Protein AF-A0A3E5AIV7-F1 (afdb_monomer_lite)

Secondary structure (DSSP, 8-state):
-HHHHHHHHIIIIIS--HHHHHHHHHHHHHHHHHHHH-GGGSPPPSSHHHHHTT-EEEEETTEEEEE-

pLDDT: mean 82.53, std 8.43, range [59.19, 93.12]

Foldseek 3Di:
DVVLVVVLCCCCPVVVHNVVSVLLVVLVVVVVVVCVVPVPPFDQDPPPVSVVVVWTWDDRPPDIDIDD

InterPro domains:
  IPR007712 Toxin-antitoxin system, RelE/ParE toxin family [PF05016] (2-68)
  IPR035093 Toxin-antitoxin system, RelE/ParE toxin domain superfamily [G3DSA:3.30.2310.20] (1-68)

Sequence (68 aa):
EHDIMRAADYIEFTLKNPNAADNLLDAATEQIGSLADLPQKFHLVDDPVLASWGIRFVIINNYLAFYT

Organism: NCBI:txid39491

Radius of gyration: 13.52 Å; chains: 1; bounding box: 35×19×29 Å

Structure (mmCIF, N/CA/C/O backbone):
data_AF-A0A3E5AIV7-F1
#
_entry.id   AF-A0A3E5AIV7-F1
#
loop_
_atom_site.group_PDB
_atom_site.id
_atom_site.type_symbol
_atom_site.label_atom_id
_atom_site.label_alt_id
_atom_site.label_comp_id
_atom_site.labe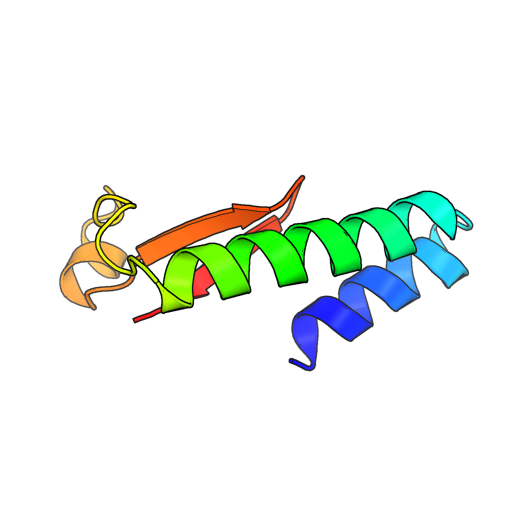l_asym_id
_atom_site.label_entity_id
_atom_site.label_seq_id
_atom_site.pdbx_PDB_ins_code
_atom_site.Cartn_x
_atom_site.Cartn_y
_atom_site.Cartn_z
_atom_site.occupancy
_atom_site.B_iso_or_equiv
_atom_site.auth_seq_id
_atom_site.auth_comp_id
_atom_site.auth_asym_id
_atom_site.auth_atom_id
_atom_site.pdbx_PDB_model_num
ATOM 1 N N . GLU A 1 1 ? 4.140 -4.064 6.153 1.00 59.19 1 GLU A N 1
ATOM 2 C CA . GLU A 1 1 ? 5.361 -3.425 5.603 1.00 59.19 1 GLU A CA 1
ATOM 3 C C . GLU A 1 1 ? 5.916 -4.121 4.355 1.00 59.19 1 GLU A C 1
ATOM 5 O O . GLU A 1 1 ? 6.329 -3.434 3.434 1.00 59.19 1 GLU A O 1
ATOM 10 N N . HIS A 1 2 ? 5.894 -5.457 4.250 1.00 77.94 2 HIS A N 1
ATOM 11 C CA . HIS A 1 2 ? 6.460 -6.151 3.078 1.00 77.94 2 HIS A CA 1
ATOM 12 C C . HIS A 1 2 ? 5.783 -5.853 1.728 1.00 77.94 2 HIS A C 1
ATOM 14 O O . HIS A 1 2 ? 6.458 -5.907 0.700 1.00 77.94 2 HIS A O 1
ATOM 20 N N . ASP A 1 3 ? 4.487 -5.535 1.708 1.00 83.56 3 ASP A N 1
ATOM 21 C CA . ASP A 1 3 ? 3.766 -5.318 0.446 1.00 83.56 3 ASP A CA 1
ATOM 22 C C . ASP A 1 3 ? 4.177 -4.019 -0.248 1.00 83.56 3 ASP A C 1
ATOM 24 O O . ASP A 1 3 ? 4.352 -4.002 -1.466 1.00 83.56 3 ASP A O 1
ATOM 28 N N . ILE A 1 4 ? 4.409 -2.949 0.519 1.00 84.44 4 ILE A N 1
ATOM 29 C CA . ILE A 1 4 ? 4.793 -1.664 -0.066 1.00 84.44 4 ILE A CA 1
ATOM 30 C C . ILE A 1 4 ? 6.237 -1.658 -0.561 1.00 84.44 4 ILE A C 1
ATOM 32 O O . ILE A 1 4 ? 6.507 -1.107 -1.624 1.00 84.44 4 ILE A O 1
ATOM 36 N N . MET A 1 5 ? 7.144 -2.349 0.139 1.00 86.62 5 MET A N 1
ATOM 37 C CA . MET A 1 5 ? 8.520 -2.526 -0.333 1.00 86.62 5 MET A CA 1
ATOM 38 C C . MET A 1 5 ? 8.556 -3.302 -1.650 1.00 86.62 5 MET A C 1
ATOM 40 O O . MET A 1 5 ? 9.230 -2.884 -2.581 1.00 86.62 5 MET A O 1
ATOM 44 N N . ARG A 1 6 ? 7.756 -4.372 -1.787 1.00 89.56 6 ARG A N 1
ATOM 45 C CA . ARG A 1 6 ? 7.650 -5.100 -3.063 1.00 89.56 6 ARG A CA 1
ATOM 46 C C . ARG A 1 6 ? 7.101 -4.235 -4.195 1.00 89.56 6 ARG A C 1
ATOM 48 O O . ARG A 1 6 ? 7.556 -4.370 -5.328 1.00 89.56 6 ARG A O 1
ATOM 55 N N . ALA A 1 7 ? 6.121 -3.378 -3.910 1.00 88.38 7 ALA A N 1
ATOM 56 C CA . ALA A 1 7 ? 5.587 -2.445 -4.897 1.00 88.38 7 ALA A CA 1
ATOM 57 C C . ALA A 1 7 ? 6.647 -1.419 -5.329 1.00 88.38 7 ALA A C 1
ATOM 59 O O . ALA A 1 7 ? 6.814 -1.190 -6.527 1.00 88.38 7 ALA A O 1
ATOM 60 N N . ALA A 1 8 ? 7.392 -0.855 -4.375 1.00 88.81 8 ALA A N 1
ATOM 61 C CA . ALA A 1 8 ? 8.489 0.070 -4.644 1.00 88.81 8 ALA A CA 1
ATOM 62 C C . ALA A 1 8 ? 9.604 -0.597 -5.468 1.00 88.81 8 ALA A C 1
ATOM 64 O O . ALA A 1 8 ? 9.938 -0.086 -6.533 1.00 88.81 8 ALA A O 1
ATOM 65 N N . ASP A 1 9 ? 10.073 -1.785 -5.069 1.00 91.69 9 ASP A N 1
ATOM 66 C CA . ASP A 1 9 ? 11.075 -2.566 -5.811 1.00 91.69 9 ASP A CA 1
ATOM 67 C C . ASP A 1 9 ? 10.616 -2.860 -7.246 1.00 91.69 9 ASP A C 1
ATOM 69 O O . ASP A 1 9 ? 11.380 -2.750 -8.206 1.00 91.69 9 ASP A O 1
ATOM 73 N N . TYR A 1 10 ? 9.348 -3.231 -7.431 1.00 91.94 10 TYR A N 1
ATOM 74 C CA . TYR A 1 10 ? 8.812 -3.483 -8.765 1.00 91.94 10 TYR A CA 1
ATOM 75 C C . TYR A 1 10 ? 8.845 -2.217 -9.632 1.00 91.94 10 TYR A C 1
ATOM 77 O O . TYR A 1 10 ? 9.265 -2.262 -10.792 1.00 91.94 10 TYR A O 1
ATOM 85 N N . ILE A 1 11 ? 8.441 -1.075 -9.079 1.00 91.06 11 ILE A N 1
ATOM 86 C CA . ILE A 1 11 ? 8.445 0.205 -9.793 1.00 91.06 11 ILE A CA 1
ATOM 87 C C . ILE A 1 11 ? 9.883 0.652 -10.107 1.00 91.06 11 ILE A C 1
ATOM 89 O O . ILE A 1 11 ? 10.173 1.064 -11.233 1.00 91.06 11 ILE A O 1
ATOM 93 N N . GLU A 1 12 ? 10.797 0.521 -9.150 1.00 92.88 12 GLU A N 1
ATOM 94 C CA . GLU A 1 12 ? 12.194 0.916 -9.302 1.00 92.88 12 GLU A CA 1
ATOM 95 C C . GLU A 1 12 ? 12.934 0.021 -10.300 1.00 92.88 12 GLU A C 1
ATOM 97 O O . GLU A 1 12 ? 13.538 0.524 -11.246 1.00 92.88 12 GLU A O 1
ATOM 102 N N . PHE A 1 13 ? 12.864 -1.301 -10.141 1.00 91.81 13 PHE A N 1
ATOM 103 C CA . PHE A 1 13 ? 13.707 -2.231 -10.895 1.00 91.81 13 PHE A CA 1
ATOM 104 C C . PHE A 1 13 ? 13.040 -2.783 -12.157 1.00 91.81 13 PHE A C 1
ATOM 106 O O . PHE A 1 13 ? 13.723 -3.007 -13.160 1.00 91.81 13 PHE A O 1
ATOM 113 N N .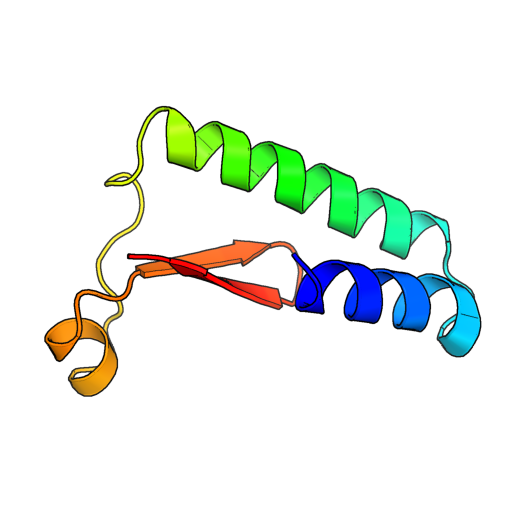 THR A 1 14 ? 11.716 -2.984 -12.149 1.00 92.94 14 THR A N 1
ATOM 114 C CA . THR A 1 14 ? 10.988 -3.518 -13.318 1.00 92.94 14 THR A CA 1
ATOM 115 C C . THR A 1 14 ? 10.502 -2.399 -14.226 1.00 92.94 14 THR A C 1
ATOM 117 O O . THR A 1 14 ? 10.762 -2.425 -15.430 1.00 92.94 14 THR A O 1
ATOM 120 N N . LEU A 1 15 ? 9.828 -1.394 -13.659 1.00 91.88 15 LEU A N 1
ATOM 121 C CA . LEU A 1 15 ? 9.341 -0.242 -14.426 1.00 91.88 15 LEU A CA 1
ATOM 122 C C . LEU A 1 15 ? 10.422 0.825 -14.646 1.00 91.88 15 LEU A C 1
ATOM 124 O O . LEU A 1 15 ? 10.204 1.746 -15.432 1.00 91.88 15 LEU A O 1
ATOM 128 N N . LYS A 1 16 ? 11.592 0.681 -14.003 1.00 92.69 16 LYS A N 1
ATOM 129 C CA . LYS A 1 16 ? 12.746 1.588 -14.126 1.00 92.69 16 LYS A CA 1
ATOM 130 C C . LYS A 1 16 ? 12.400 3.035 -13.790 1.00 92.69 16 LYS A C 1
ATOM 132 O O . LYS A 1 16 ? 12.915 3.962 -14.414 1.00 92.69 16 LYS A O 1
ATOM 137 N N . ASN A 1 17 ? 11.516 3.225 -12.814 1.00 92.81 17 ASN A N 1
ATOM 138 C CA . ASN A 1 17 ? 11.064 4.539 -12.387 1.00 92.81 17 ASN A CA 1
ATOM 139 C C . ASN A 1 17 ? 11.341 4.754 -10.889 1.00 92.81 17 ASN A C 1
ATOM 141 O O . ASN A 1 17 ? 10.415 4.697 -10.081 1.00 92.81 17 ASN A O 1
ATOM 145 N N . PRO A 1 18 ? 12.603 5.017 -10.501 1.00 89.94 18 PRO A N 1
ATOM 146 C CA . PRO A 1 18 ? 12.974 5.197 -9.095 1.00 89.94 18 PRO A CA 1
ATOM 147 C C . PRO A 1 18 ? 12.239 6.373 -8.438 1.00 89.94 18 PRO A C 1
ATOM 149 O O . PRO A 1 18 ? 11.888 6.301 -7.269 1.00 89.94 18 PRO A O 1
ATOM 152 N N . ASN A 1 19 ? 11.924 7.430 -9.195 1.00 93.12 19 ASN A N 1
ATOM 153 C CA . ASN A 1 19 ? 11.188 8.579 -8.666 1.00 93.12 19 ASN A CA 1
ATOM 154 C C . ASN A 1 19 ? 9.749 8.209 -8.268 1.00 93.12 19 ASN A C 1
ATOM 156 O O . ASN A 1 19 ? 9.260 8.660 -7.240 1.00 93.12 19 ASN A O 1
ATOM 160 N N . ALA A 1 20 ? 9.078 7.354 -9.046 1.00 89.06 20 ALA A N 1
ATOM 161 C CA . ALA A 1 20 ? 7.748 6.867 -8.687 1.00 89.06 20 ALA A CA 1
ATOM 162 C C . ALA A 1 20 ? 7.768 5.888 -7.500 1.00 89.06 20 ALA A C 1
ATOM 164 O O . ALA A 1 20 ? 6.788 5.830 -6.760 1.00 89.06 20 ALA A O 1
ATOM 165 N N . ALA A 1 21 ? 8.854 5.129 -7.317 1.00 91.31 21 ALA A N 1
ATOM 166 C CA . ALA A 1 21 ? 9.032 4.266 -6.150 1.00 91.31 21 ALA A CA 1
ATOM 167 C C . ALA A 1 21 ? 9.202 5.097 -4.867 1.00 91.31 21 ALA A C 1
ATOM 169 O O . ALA A 1 21 ? 8.492 4.863 -3.892 1.00 91.31 21 ALA A O 1
ATOM 170 N N . ASP A 1 22 ? 10.062 6.114 -4.910 1.00 92.62 22 ASP A N 1
ATOM 171 C CA . ASP A 1 22 ? 10.290 7.062 -3.813 1.00 92.62 22 ASP A CA 1
ATOM 172 C C . ASP A 1 22 ? 8.994 7.799 -3.431 1.00 92.62 22 ASP A C 1
ATOM 174 O O . ASP A 1 22 ? 8.537 7.740 -2.292 1.00 92.62 22 ASP A O 1
ATOM 178 N N . ASN A 1 23 ? 8.290 8.342 -4.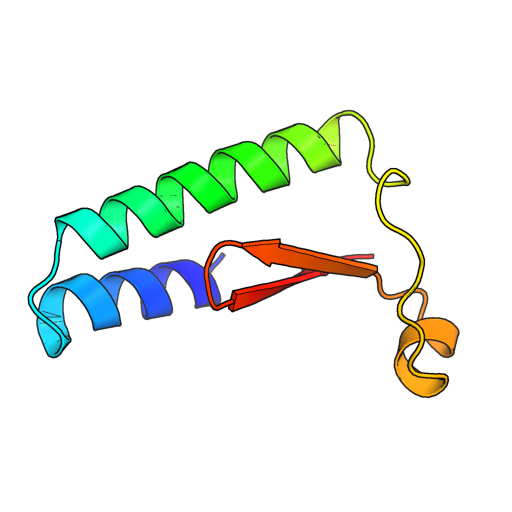428 1.00 91.69 23 ASN A N 1
ATOM 179 C CA . ASN A 1 23 ? 7.024 9.046 -4.226 1.00 91.69 23 ASN A CA 1
ATOM 180 C C . ASN A 1 23 ? 5.911 8.135 -3.658 1.00 91.69 23 ASN A C 1
ATOM 182 O O . ASN A 1 23 ? 5.022 8.591 -2.940 1.00 91.69 23 ASN A O 1
ATOM 186 N N . LEU A 1 24 ? 5.938 6.827 -3.953 1.00 89.88 24 LEU A N 1
ATOM 187 C CA . LEU A 1 24 ? 5.017 5.868 -3.336 1.00 89.88 24 LEU A CA 1
ATOM 188 C C . LEU A 1 24 ? 5.310 5.683 -1.841 1.00 89.88 24 LEU A C 1
ATOM 190 O O . LEU A 1 24 ? 4.369 5.610 -1.049 1.00 89.88 24 LEU A O 1
ATOM 194 N N . LEU A 1 25 ? 6.588 5.599 -1.464 1.00 90.12 25 LEU A N 1
ATOM 195 C CA . LEU A 1 25 ? 7.015 5.432 -0.073 1.00 90.12 25 LEU A CA 1
ATOM 196 C C . LEU A 1 25 ? 6.727 6.688 0.756 1.00 90.12 25 LEU A C 1
ATOM 198 O O . LEU A 1 25 ? 6.201 6.573 1.867 1.00 90.12 25 LEU A O 1
ATOM 202 N N . ASP A 1 26 ? 6.989 7.869 0.199 1.00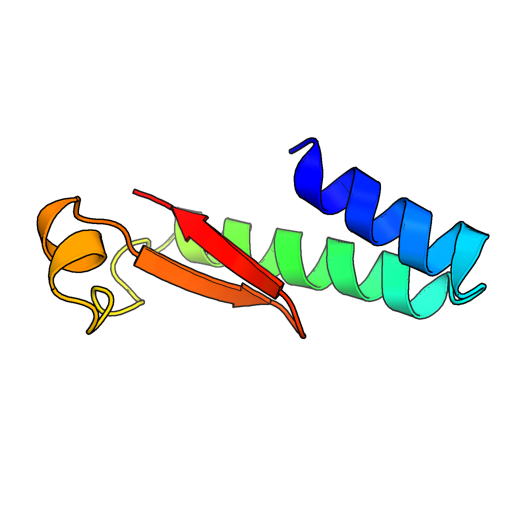 91.38 26 ASP A N 1
ATOM 203 C CA . ASP A 1 26 ? 6.669 9.148 0.835 1.00 91.38 26 ASP A CA 1
ATOM 204 C C . ASP A 1 26 ? 5.162 9.297 1.056 1.00 91.38 26 ASP A C 1
ATOM 206 O O . ASP A 1 26 ? 4.717 9.513 2.186 1.00 91.38 26 ASP A O 1
ATOM 210 N N . ALA A 1 27 ? 4.356 9.085 0.008 1.00 89.06 27 ALA A N 1
ATOM 211 C CA . ALA A 1 27 ? 2.900 9.176 0.104 1.00 89.06 27 ALA A CA 1
ATOM 212 C C . ALA A 1 27 ? 2.325 8.188 1.129 1.00 89.06 27 ALA A C 1
ATOM 214 O O . ALA A 1 27 ? 1.363 8.497 1.836 1.00 89.06 27 ALA A O 1
ATOM 215 N N . ALA A 1 28 ? 2.914 6.995 1.234 1.00 87.38 28 ALA A N 1
ATOM 216 C CA . ALA A 1 28 ? 2.500 6.035 2.238 1.00 87.38 28 ALA A CA 1
ATOM 217 C C . ALA A 1 28 ? 2.878 6.445 3.653 1.00 87.38 28 ALA A C 1
ATOM 219 O O . ALA A 1 28 ? 2.050 6.321 4.551 1.00 87.38 28 ALA A O 1
ATOM 220 N N . THR A 1 29 ? 4.081 6.971 3.850 1.00 87.50 29 THR A N 1
ATOM 221 C CA . THR A 1 29 ? 4.525 7.466 5.156 1.00 87.50 29 THR A CA 1
ATOM 222 C C . THR A 1 29 ? 3.649 8.628 5.621 1.00 87.50 29 THR A C 1
ATOM 224 O O . THR A 1 29 ? 3.208 8.642 6.771 1.00 87.50 29 THR A O 1
ATOM 227 N N . GLU A 1 30 ? 3.314 9.555 4.721 1.00 87.69 30 GLU A N 1
ATOM 228 C CA . GLU A 1 30 ? 2.430 10.685 5.015 1.00 87.69 30 GLU A CA 1
ATOM 229 C C . GLU A 1 30 ? 1.007 10.230 5.369 1.00 87.69 30 GLU A C 1
ATOM 231 O O . GLU A 1 30 ? 0.432 10.691 6.363 1.00 87.69 30 GLU A O 1
ATOM 236 N N . GLN A 1 31 ? 0.438 9.293 4.603 1.00 83.25 31 GLN A N 1
ATOM 237 C CA . GLN A 1 31 ? -0.911 8.802 4.883 1.00 83.25 31 GLN A CA 1
ATOM 238 C C . GLN A 1 31 ? -0.981 7.953 6.147 1.00 83.25 31 GLN A C 1
ATOM 240 O O . GLN A 1 31 ? -1.907 8.119 6.938 1.00 83.25 31 GLN A O 1
ATOM 245 N N . ILE A 1 32 ? 0.001 7.083 6.384 1.00 83.25 32 ILE A N 1
ATOM 246 C CA . ILE A 1 32 ? 0.082 6.296 7.620 1.00 83.25 32 ILE A CA 1
ATOM 247 C C . ILE A 1 32 ? 0.266 7.228 8.826 1.00 83.25 32 ILE A C 1
ATOM 249 O O . ILE A 1 32 ? -0.403 7.047 9.842 1.00 83.25 32 ILE A O 1
ATOM 253 N N . GLY A 1 33 ? 1.102 8.264 8.708 1.00 83.12 33 GLY A N 1
ATOM 254 C CA . GLY A 1 33 ? 1.254 9.291 9.740 1.00 83.12 33 GLY A CA 1
ATOM 255 C C . GLY A 1 33 ? -0.049 10.048 10.014 1.00 83.12 33 GLY A C 1
ATOM 256 O O . GLY A 1 33 ? -0.432 10.228 11.168 1.00 83.12 33 GLY A O 1
ATOM 257 N N . SER A 1 34 ? -0.786 10.412 8.962 1.00 80.94 34 SER A N 1
ATOM 258 C CA . SER A 1 34 ? -2.102 11.057 9.080 1.00 80.94 34 SER A CA 1
ATOM 259 C C . SER A 1 34 ? -3.158 10.147 9.721 1.00 80.94 34 SER A C 1
ATOM 261 O O . SER A 1 34 ? -4.026 10.621 10.456 1.00 80.94 34 SER A O 1
ATOM 263 N N . LEU A 1 35 ? -3.093 8.838 9.463 1.00 78.19 35 LEU A N 1
ATOM 264 C CA . LEU A 1 35 ? -3.957 7.833 10.086 1.00 78.19 35 LEU A CA 1
ATOM 265 C C . LEU A 1 35 ? -3.645 7.629 11.570 1.00 78.19 35 LEU A C 1
ATOM 267 O O . LEU A 1 35 ? -4.568 7.373 12.338 1.00 78.19 35 LEU A O 1
ATOM 271 N N . ALA A 1 36 ? -2.379 7.745 11.977 1.00 74.25 36 ALA A N 1
ATOM 272 C CA . ALA A 1 36 ? -1.993 7.649 13.382 1.00 74.25 36 ALA A CA 1
ATOM 273 C C . ALA A 1 36 ? -2.600 8.784 14.227 1.00 74.25 36 ALA A C 1
ATOM 275 O O . ALA A 1 36 ? -2.956 8.559 15.382 1.00 74.25 36 ALA A O 1
ATOM 276 N N . ASP A 1 37 ? -2.757 9.974 13.640 1.00 73.94 37 ASP A N 1
ATOM 277 C CA . ASP A 1 37 ? -3.373 11.134 14.294 1.00 73.94 37 ASP A CA 1
ATOM 278 C C . ASP A 1 37 ? -4.914 11.060 14.292 1.00 73.94 37 ASP A C 1
ATOM 280 O O . ASP A 1 37 ? -5.558 11.355 15.301 1.00 73.94 37 ASP A O 1
ATOM 284 N N . LEU A 1 38 ? -5.529 10.603 13.188 1.00 70.44 38 LEU A N 1
ATOM 285 C CA . LEU A 1 38 ? -6.989 10.518 13.068 1.00 70.44 38 LEU A CA 1
ATOM 286 C C . LEU A 1 38 ? -7.462 9.285 12.262 1.00 70.44 38 LEU A C 1
ATOM 288 O O . LEU A 1 38 ? -7.892 9.409 11.110 1.00 70.44 38 LEU A O 1
ATOM 292 N N . PRO A 1 39 ? -7.491 8.084 12.867 1.00 65.62 39 PRO A N 1
ATOM 293 C CA . PRO A 1 39 ? -7.778 6.837 12.146 1.00 65.62 39 PRO A CA 1
ATOM 294 C C . PRO A 1 39 ? -9.227 6.741 11.639 1.00 65.62 39 PRO A C 1
ATOM 296 O O . PRO A 1 39 ? -9.517 6.025 10.678 1.00 65.62 39 PRO A O 1
ATOM 299 N N . GLN A 1 40 ? -10.152 7.494 12.249 1.00 64.06 40 GLN A N 1
ATOM 300 C CA . GLN A 1 40 ? -11.567 7.539 11.861 1.00 64.06 40 GLN A CA 1
ATOM 301 C C . GLN A 1 40 ? -11.872 8.495 10.701 1.00 64.06 40 GLN A C 1
ATOM 303 O O . GLN A 1 40 ? -13.030 8.588 10.295 1.00 64.06 40 GLN A O 1
ATOM 308 N N . LYS A 1 41 ? -10.865 9.193 10.160 1.00 66.88 41 LYS A N 1
ATOM 309 C CA . LYS A 1 41 ? -11.049 10.184 9.091 1.00 66.88 41 LYS A CA 1
ATOM 310 C C . LYS A 1 41 ? -11.677 9.593 7.826 1.00 66.88 41 LYS A C 1
ATOM 312 O O . LYS A 1 41 ? -12.408 10.293 7.132 1.00 66.88 41 LYS A O 1
ATOM 317 N N . PHE A 1 42 ? -11.411 8.320 7.539 1.00 67.06 42 PHE A N 1
ATOM 318 C CA . PHE A 1 42 ? -11.928 7.631 6.358 1.00 67.06 42 PHE A CA 1
ATOM 319 C C . PHE A 1 42 ? -13.140 6.779 6.712 1.00 67.06 42 PHE A C 1
ATOM 321 O O . PHE A 1 42 ? -13.129 6.054 7.704 1.00 67.06 42 PHE A O 1
ATOM 328 N N . HIS A 1 43 ? -14.193 6.880 5.909 1.00 63.06 43 HIS A N 1
ATOM 329 C CA . HIS A 1 43 ? -15.438 6.133 6.083 1.00 63.06 43 HIS A CA 1
ATOM 330 C C . HIS A 1 43 ? -15.193 4.622 5.936 1.00 63.06 43 HIS A C 1
ATOM 332 O O . HIS A 1 43 ? -14.244 4.192 5.279 1.00 63.06 43 HIS A O 1
ATOM 338 N N . LEU A 1 44 ? -16.040 3.817 6.585 1.00 64.88 44 LEU A N 1
ATOM 339 C CA . LEU A 1 44 ? -16.049 2.370 6.369 1.00 64.88 44 LEU A CA 1
ATOM 340 C C . LEU A 1 44 ? -16.307 2.076 4.892 1.00 64.88 44 LEU A C 1
ATOM 342 O O . LEU A 1 44 ? -17.008 2.823 4.211 1.00 64.88 44 LEU A O 1
ATOM 346 N N . VAL A 1 45 ? -15.711 0.990 4.419 1.00 73.44 45 VAL A N 1
ATOM 347 C CA . VAL A 1 45 ? -15.844 0.548 3.035 1.00 73.44 45 VAL A CA 1
ATOM 348 C C . VAL A 1 45 ? -17.310 0.260 2.715 1.00 73.44 45 VAL A C 1
ATOM 350 O O . VAL A 1 45 ? -17.975 -0.407 3.496 1.00 73.44 45 VAL A O 1
ATOM 353 N N . ASP A 1 46 ? -17.806 0.733 1.566 1.00 72.44 46 ASP A N 1
ATOM 354 C CA . ASP A 1 46 ? -19.189 0.486 1.114 1.00 72.44 46 ASP A CA 1
ATOM 355 C C . ASP A 1 46 ? -19.474 -0.992 0.790 1.00 72.44 46 ASP A C 1
ATOM 357 O O . ASP A 1 46 ? -20.632 -1.406 0.714 1.00 72.44 46 ASP A O 1
ATOM 361 N N . ASP A 1 47 ? -18.431 -1.805 0.599 1.00 79.50 47 ASP A N 1
ATOM 362 C CA . ASP A 1 47 ? -18.581 -3.244 0.409 1.00 79.50 47 ASP A CA 1
ATOM 363 C C . ASP A 1 47 ? -19.097 -3.911 1.700 1.00 79.50 47 ASP A C 1
ATOM 365 O O . ASP A 1 47 ? -18.442 -3.826 2.743 1.00 79.50 47 ASP A O 1
ATOM 369 N N . PRO A 1 48 ? -20.242 -4.613 1.652 1.00 77.56 48 PRO A N 1
ATOM 370 C CA . PRO A 1 48 ? -20.890 -5.159 2.841 1.00 77.56 48 PRO A CA 1
ATOM 371 C C . PRO A 1 48 ? -20.058 -6.230 3.561 1.00 77.56 48 PRO A C 1
ATOM 373 O O . PRO A 1 48 ? -20.228 -6.414 4.768 1.00 77.56 48 PRO A O 1
ATOM 376 N N . VAL A 1 49 ? -19.148 -6.925 2.869 1.00 83.25 49 VAL A N 1
ATOM 377 C CA . VAL A 1 49 ? -18.257 -7.917 3.490 1.00 83.25 49 VAL A CA 1
ATOM 378 C C . VAL A 1 49 ? -17.128 -7.209 4.233 1.00 83.25 49 VAL A C 1
ATOM 380 O O . VAL A 1 49 ? -16.894 -7.492 5.407 1.00 83.25 49 VAL A O 1
ATOM 383 N N . LEU A 1 50 ? -16.473 -6.241 3.589 1.00 79.12 50 LEU A N 1
ATOM 384 C CA . LEU A 1 50 ? -15.392 -5.467 4.209 1.00 79.12 50 LEU A CA 1
ATOM 385 C C . LEU A 1 50 ? -15.906 -4.590 5.362 1.00 79.12 50 LEU A C 1
ATOM 387 O O . LEU A 1 50 ? -15.256 -4.508 6.408 1.00 79.12 50 LEU A O 1
ATOM 391 N N . ALA A 1 51 ? -17.107 -4.022 5.222 1.00 77.38 51 ALA A N 1
ATOM 392 C CA . ALA A 1 51 ? -17.808 -3.306 6.284 1.00 77.38 51 ALA A CA 1
ATOM 393 C C . ALA A 1 51 ? -18.094 -4.211 7.490 1.00 77.38 51 ALA A C 1
ATOM 395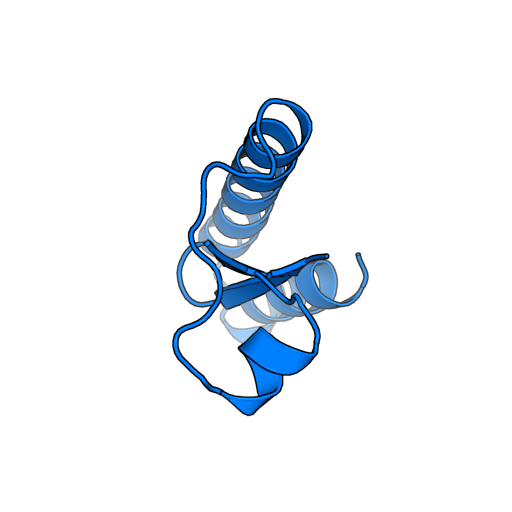 O O . ALA A 1 51 ? -17.870 -3.806 8.631 1.00 77.38 51 ALA A O 1
ATOM 396 N N . SER A 1 52 ? -18.538 -5.453 7.251 1.00 81.06 52 SER A N 1
ATOM 397 C CA . SER A 1 52 ? -18.781 -6.437 8.314 1.00 81.06 52 SER A CA 1
ATOM 398 C C . SER A 1 52 ? -17.507 -6.824 9.069 1.00 81.06 52 SER A C 1
ATOM 400 O O . SER A 1 52 ? -17.603 -7.304 10.199 1.00 81.06 52 SER A O 1
ATOM 402 N N . TRP A 1 53 ? -16.333 -6.649 8.464 1.00 80.94 53 TRP A N 1
ATOM 403 C CA . TRP A 1 53 ? -15.036 -6.892 9.100 1.00 80.94 53 TRP A CA 1
ATOM 404 C C . TRP A 1 53 ? -14.448 -5.636 9.756 1.00 80.94 53 TRP A C 1
ATOM 406 O O . TRP A 1 53 ? -13.380 -5.709 10.355 1.00 80.94 53 TRP A O 1
ATOM 416 N N . GLY A 1 54 ? -15.137 -4.491 9.668 1.00 78.25 54 GLY A N 1
ATOM 417 C CA . GLY A 1 54 ? -14.660 -3.216 10.205 1.00 78.25 54 GLY A CA 1
ATOM 418 C C . GLY A 1 54 ? -13.459 -2.645 9.449 1.00 78.25 54 GLY A C 1
ATOM 419 O O . GLY A 1 54 ? -12.790 -1.751 9.962 1.00 78.25 54 GLY A O 1
ATOM 420 N N . ILE A 1 55 ? -13.178 -3.152 8.247 1.00 81.62 55 ILE A N 1
ATOM 421 C CA . ILE A 1 55 ? -12.015 -2.745 7.464 1.00 81.62 55 ILE A CA 1
ATOM 422 C C . ILE A 1 55 ? -12.267 -1.361 6.878 1.00 81.62 55 ILE A C 1
ATOM 424 O O . ILE A 1 55 ? -13.335 -1.073 6.334 1.00 81.62 55 ILE A O 1
ATOM 428 N N . ARG A 1 56 ? -11.244 -0.515 6.958 1.00 83.25 56 ARG A N 1
ATOM 429 C CA . ARG A 1 56 ? -11.155 0.760 6.250 1.00 83.25 56 ARG A CA 1
ATOM 430 C C . ARG A 1 56 ? -10.057 0.660 5.203 1.00 83.25 56 ARG A C 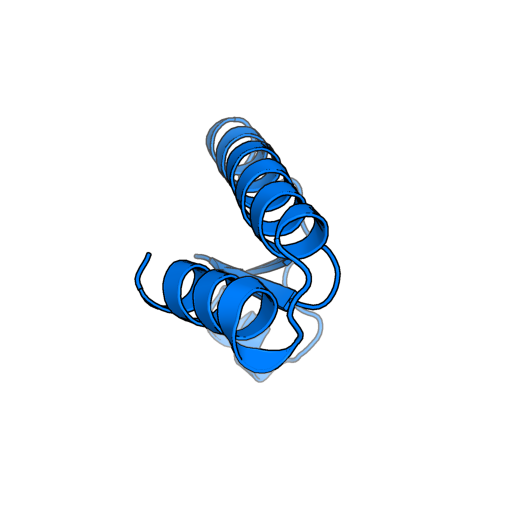1
ATOM 432 O O . ARG A 1 56 ? -9.138 -0.150 5.329 1.00 83.25 56 ARG A O 1
ATOM 439 N N . PHE A 1 57 ? -10.142 1.485 4.169 1.00 81.38 57 PHE A N 1
ATOM 440 C CA . PHE A 1 57 ? -9.025 1.660 3.253 1.00 81.38 57 PHE A CA 1
ATOM 441 C C . PHE A 1 57 ? -8.732 3.130 3.020 1.00 81.38 57 PHE A C 1
ATOM 443 O O . PHE A 1 57 ? -9.608 3.990 3.113 1.00 81.38 57 PHE A O 1
ATOM 450 N N . VAL A 1 58 ? -7.486 3.392 2.652 1.00 81.69 58 VAL A N 1
ATOM 451 C CA . VAL A 1 58 ? -7.063 4.653 2.059 1.00 81.69 58 VAL A CA 1
ATOM 452 C C . VAL A 1 58 ? -6.426 4.368 0.706 1.00 81.69 58 VAL A C 1
ATOM 454 O O . VAL A 1 58 ? -5.787 3.334 0.502 1.00 81.69 58 VAL A O 1
ATOM 457 N N . ILE A 1 59 ? -6.639 5.276 -0.240 1.00 82.50 59 ILE A N 1
ATOM 458 C CA . ILE A 1 59 ? -6.005 5.214 -1.554 1.00 82.50 59 ILE A CA 1
ATOM 459 C C . ILE A 1 59 ? -4.684 5.975 -1.460 1.00 82.50 59 ILE A C 1
ATOM 461 O O . ILE A 1 59 ? -4.668 7.157 -1.117 1.00 82.50 59 ILE A O 1
ATOM 465 N N . ILE A 1 60 ? -3.586 5.288 -1.765 1.00 84.00 60 ILE A N 1
ATOM 466 C CA . ILE A 1 60 ? -2.233 5.843 -1.805 1.00 84.00 60 ILE A CA 1
ATOM 467 C C . ILE A 1 60 ? -1.747 5.682 -3.240 1.00 84.00 60 ILE A C 1
ATOM 469 O O . ILE A 1 60 ? -1.395 4.582 -3.675 1.00 84.00 60 ILE A O 1
ATOM 473 N N . ASN A 1 61 ? -1.786 6.774 -4.005 1.00 83.38 61 ASN A N 1
ATOM 474 C CA . ASN A 1 61 ? -1.563 6.765 -5.450 1.00 83.38 61 ASN A CA 1
ATOM 475 C C . ASN A 1 61 ? -2.476 5.749 -6.161 1.00 83.38 61 ASN A C 1
ATOM 477 O O . ASN A 1 61 ? -3.681 5.960 -6.259 1.00 83.38 61 ASN A O 1
ATOM 481 N N . ASN A 1 62 ? -1.907 4.641 -6.640 1.00 83.12 62 ASN A N 1
ATOM 482 C CA . ASN A 1 62 ? -2.619 3.590 -7.366 1.00 83.12 62 ASN A CA 1
ATOM 483 C C . ASN A 1 62 ? -2.771 2.294 -6.544 1.00 83.12 62 ASN A C 1
ATOM 485 O O . ASN A 1 62 ? -3.000 1.225 -7.112 1.00 83.12 62 ASN A O 1
ATOM 489 N N . TYR A 1 63 ? -2.611 2.383 -5.220 1.00 84.50 63 TYR A N 1
ATOM 490 C CA . TYR A 1 63 ? -2.703 1.265 -4.284 1.00 84.50 63 TYR A CA 1
ATOM 491 C C . TYR A 1 63 ? -3.764 1.521 -3.212 1.00 84.50 63 TYR A C 1
ATOM 493 O O . TYR A 1 63 ? -4.019 2.659 -2.817 1.00 84.50 63 TYR A O 1
ATOM 501 N N . LEU A 1 64 ? -4.369 0.436 -2.729 1.00 85.12 64 LEU A N 1
ATOM 502 C CA . LEU A 1 64 ? -5.299 0.437 -1.604 1.00 85.12 64 LEU A CA 1
ATOM 503 C C . LEU A 1 64 ? -4.570 -0.073 -0.363 1.00 85.12 64 LEU A C 1
ATOM 505 O O . LEU A 1 64 ? -4.095 -1.209 -0.348 1.00 85.12 64 LEU A O 1
ATOM 509 N N . ALA A 1 65 ? -4.492 0.758 0.671 1.00 83.75 65 ALA A N 1
ATOM 510 C CA . ALA A 1 65 ? -3.974 0.362 1.972 1.00 83.75 65 ALA A CA 1
ATOM 511 C C . ALA A 1 65 ? -5.145 0.076 2.912 1.00 83.75 65 ALA A C 1
ATOM 513 O O . ALA A 1 65 ? -5.900 0.983 3.263 1.00 83.75 65 ALA A O 1
ATOM 514 N N . PHE A 1 66 ? -5.298 -1.190 3.297 1.00 84.06 66 PHE A N 1
ATOM 515 C CA . PHE A 1 66 ? -6.341 -1.646 4.214 1.00 84.06 66 PHE A CA 1
ATOM 516 C C . PHE A 1 66 ? -5.843 -1.598 5.660 1.00 84.06 66 PHE A C 1
ATOM 518 O O . PHE A 1 66 ? -4.716 -2.009 5.939 1.00 84.06 66 PHE A O 1
ATOM 525 N N . TYR A 1 67 ? -6.684 -1.120 6.577 1.00 77.94 67 TYR A N 1
ATOM 526 C CA . TYR A 1 67 ? -6.375 -1.040 8.005 1.00 77.94 67 TYR A CA 1
ATOM 527 C C . TYR A 1 67 ? -7.632 -1.258 8.867 1.00 77.94 67 TYR A C 1
ATOM 529 O O . TYR A 1 67 ? -8.757 -1.154 8.368 1.00 77.94 67 TYR A O 1
ATOM 537 N N . THR A 1 68 ? -7.431 -1.595 10.146 1.00 74.62 68 THR A N 1
ATOM 538 C CA . THR A 1 68 ? -8.493 -1.848 11.141 1.00 74.62 68 THR A CA 1
ATOM 539 C C . THR A 1 68 ? -8.338 -0.914 12.327 1.00 74.62 68 THR A C 1
ATOM 541 O O . THR A 1 68 ? -7.189 -0.845 12.820 1.00 74.62 68 THR A O 1
#